Protein AF-A0A3C1HDP8-F1 (afdb_monomer_lite)

Secondary structure (DSSP, 8-state):
---TTHHHHHHHHHHHHHTSHHHHHHHHHHHH-S----TT--GGGHHHHHHHHHHH-TTS------SSHHHHHHHHHHHHHHH-PPP-----

Structure (mmCIF, N/CA/C/O backbone):
data_AF-A0A3C1HDP8-F1
#
_entry.id   AF-A0A3C1HDP8-F1
#
loop_
_atom_site.group_PDB
_atom_site.id
_atom_site.type_symbol
_atom_site.label_atom_id
_atom_site.label_alt_id
_atom_site.label_comp_id
_atom_site.label_asym_id
_atom_site.label_entity_id
_atom_site.label_seq_id
_atom_site.pdbx_PDB_ins_code
_atom_site.Cartn_x
_atom_site.Cartn_y
_atom_site.Cartn_z
_atom_site.occupancy
_atom_site.B_iso_or_equiv
_atom_site.auth_seq_id
_atom_site.auth_comp_id
_atom_site.auth_asym_id
_atom_site.auth_atom_id
_atom_site.pdbx_PDB_model_num
ATOM 1 N N . MET A 1 1 ? 12.950 19.554 -19.762 1.00 37.88 1 MET A N 1
ATOM 2 C CA . MET A 1 1 ? 13.711 18.311 -19.998 1.00 37.88 1 MET A CA 1
ATOM 3 C C . MET A 1 1 ? 13.337 17.370 -18.861 1.00 37.88 1 MET A C 1
ATOM 5 O O . MET A 1 1 ? 13.870 17.517 -17.774 1.00 37.88 1 MET A O 1
ATOM 9 N N . ALA A 1 2 ? 12.279 16.570 -19.037 1.00 41.97 2 ALA A N 1
ATOM 10 C CA . ALA A 1 2 ? 11.782 15.699 -17.973 1.00 41.97 2 ALA A CA 1
ATOM 11 C C . ALA A 1 2 ? 12.779 14.557 -17.765 1.00 41.97 2 ALA A C 1
ATOM 13 O O . ALA A 1 2 ? 13.162 13.885 -18.725 1.00 41.97 2 ALA A O 1
ATOM 14 N N . ASP A 1 3 ? 13.231 14.403 -16.527 1.00 42.31 3 ASP A N 1
ATOM 15 C CA . ASP A 1 3 ? 14.169 13.372 -16.123 1.00 42.31 3 ASP A CA 1
ATOM 16 C C . ASP A 1 3 ? 13.522 11.992 -16.311 1.00 42.31 3 ASP A C 1
ATOM 18 O O . ASP A 1 3 ? 12.607 11.603 -15.587 1.00 42.31 3 ASP A O 1
ATOM 22 N N . LYS A 1 4 ? 13.974 11.254 -17.330 1.00 50.03 4 LYS A N 1
ATOM 23 C CA . LYS A 1 4 ? 13.525 9.883 -17.629 1.00 50.03 4 LYS A CA 1
ATOM 24 C C . LYS A 1 4 ? 13.970 8.874 -16.553 1.00 50.03 4 LYS A C 1
ATOM 26 O O . LYS A 1 4 ? 13.641 7.696 -16.648 1.00 50.03 4 LYS A O 1
ATOM 31 N N . THR A 1 5 ? 14.708 9.319 -15.537 1.00 52.50 5 THR A N 1
ATOM 32 C CA . THR A 1 5 ? 15.316 8.477 -14.497 1.00 52.50 5 THR A CA 1
ATOM 33 C C . THR A 1 5 ? 14.335 8.113 -13.372 1.00 52.50 5 THR A C 1
ATOM 35 O O . THR A 1 5 ? 14.426 7.024 -12.799 1.00 52.50 5 THR A O 1
ATOM 38 N N . THR A 1 6 ? 13.338 8.958 -13.091 1.00 52.53 6 THR A N 1
ATOM 39 C CA . THR A 1 6 ? 12.383 8.775 -11.979 1.00 52.53 6 THR A CA 1
ATOM 40 C C . THR A 1 6 ? 11.512 7.507 -12.084 1.00 52.53 6 THR A C 1
ATOM 42 O O . THR A 1 6 ? 11.401 6.787 -11.087 1.00 52.53 6 THR A O 1
ATOM 45 N N . PRO A 1 7 ? 10.940 7.140 -13.254 1.00 57.59 7 PRO A N 1
ATOM 46 C CA . PRO A 1 7 ? 10.138 5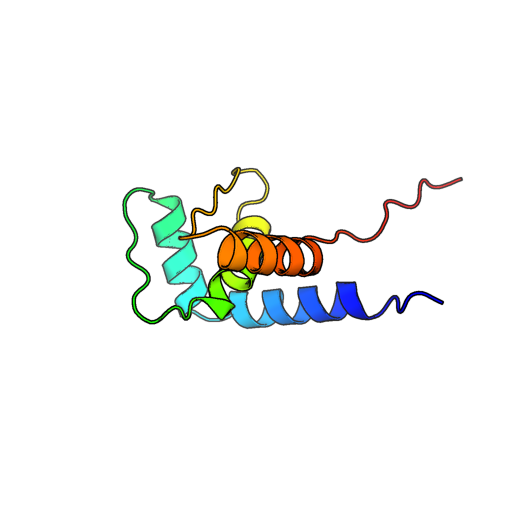.917 -13.383 1.00 57.59 7 PRO A CA 1
ATOM 47 C C . PRO A 1 7 ? 10.953 4.631 -13.166 1.00 57.59 7 PRO A C 1
ATOM 49 O O . PRO A 1 7 ? 10.442 3.655 -12.610 1.00 57.59 7 PRO A O 1
ATOM 52 N N . LEU A 1 8 ? 12.233 4.619 -13.569 1.00 56.88 8 LEU A N 1
ATOM 53 C CA . LEU A 1 8 ? 13.129 3.476 -13.355 1.00 56.88 8 LEU A CA 1
ATOM 54 C C . LEU A 1 8 ? 13.534 3.334 -11.882 1.00 56.88 8 LEU A C 1
ATOM 56 O O . LEU A 1 8 ? 13.550 2.217 -11.356 1.00 56.88 8 LEU A O 1
ATOM 60 N N . ALA A 1 9 ? 13.827 4.448 -11.206 1.00 60.62 9 ALA A N 1
ATOM 61 C CA . ALA A 1 9 ? 14.191 4.447 -9.791 1.00 60.62 9 ALA A CA 1
ATOM 62 C C . ALA A 1 9 ? 13.072 3.848 -8.917 1.00 60.62 9 ALA A C 1
ATOM 64 O O . ALA A 1 9 ? 13.344 2.968 -8.094 1.00 60.62 9 ALA A O 1
ATOM 65 N N . ASN A 1 10 ? 11.811 4.221 -9.166 1.00 65.44 10 ASN A N 1
ATOM 66 C CA . ASN A 1 10 ? 10.652 3.691 -8.436 1.00 65.44 10 ASN A CA 1
ATOM 67 C C . ASN A 1 10 ? 10.492 2.171 -8.626 1.00 65.44 10 ASN A C 1
ATOM 69 O O . ASN A 1 10 ? 10.291 1.439 -7.653 1.00 65.44 10 ASN A O 1
ATOM 73 N N . ARG A 1 11 ? 10.674 1.666 -9.856 1.00 66.31 11 ARG A N 1
ATOM 74 C CA . ARG A 1 11 ? 10.638 0.218 -10.143 1.00 66.31 11 ARG A CA 1
ATOM 75 C C . ARG A 1 11 ? 11.739 -0.549 -9.409 1.00 66.31 11 ARG A C 1
ATOM 77 O O . ARG A 1 11 ? 11.481 -1.639 -8.899 1.00 66.31 11 ARG A O 1
ATOM 84 N N . SER A 1 12 ? 12.943 0.021 -9.312 1.00 78.19 12 SER A N 1
ATOM 85 C CA . SER A 1 12 ? 14.055 -0.598 -8.575 1.00 78.19 12 SER A CA 1
ATOM 86 C C . SER A 1 12 ? 13.764 -0.735 -7.072 1.00 78.19 12 SER A C 1
ATOM 88 O O . SER A 1 12 ? 14.129 -1.738 -6.458 1.00 78.19 12 SER A O 1
ATOM 90 N N . LEU A 1 13 ? 13.045 0.229 -6.484 1.00 84.88 13 LEU A N 1
ATOM 91 C CA . LEU A 1 13 ? 12.612 0.188 -5.085 1.00 84.88 13 LEU A CA 1
ATOM 92 C C . LEU A 1 13 ? 11.543 -0.882 -4.855 1.00 84.88 13 LEU A C 1
ATOM 94 O O . LEU A 1 13 ? 11.681 -1.682 -3.930 1.00 84.88 13 LEU A O 1
ATOM 98 N N . PHE A 1 14 ? 10.529 -0.955 -5.722 1.00 88.81 14 PHE A N 1
ATOM 99 C CA . PHE A 1 14 ? 9.516 -2.012 -5.653 1.00 88.81 14 PHE A CA 1
ATOM 100 C C . PHE A 1 14 ? 10.129 -3.402 -5.782 1.00 88.81 14 PHE A C 1
ATOM 102 O O . PHE A 1 14 ? 9.802 -4.272 -4.981 1.00 88.81 14 PHE A O 1
ATOM 109 N N . ALA A 1 15 ? 11.056 -3.607 -6.720 1.00 85.62 15 ALA A N 1
ATOM 110 C CA . ALA A 1 15 ? 11.732 -4.892 -6.887 1.00 85.62 15 ALA A CA 1
ATOM 111 C C . ALA A 1 15 ? 12.502 -5.306 -5.622 1.00 85.62 15 ALA A C 1
ATOM 113 O O . ALA A 1 15 ? 12.401 -6.446 -5.174 1.00 85.62 15 ALA A O 1
ATOM 114 N N . ARG A 1 16 ? 13.226 -4.364 -5.003 1.00 88.50 16 ARG A N 1
ATOM 115 C CA . ARG A 1 16 ? 13.988 -4.626 -3.774 1.00 88.50 16 ARG A CA 1
ATOM 116 C C . ARG A 1 16 ? 13.094 -4.969 -2.589 1.00 88.50 16 ARG A C 1
ATOM 118 O O . ARG A 1 16 ? 13.417 -5.893 -1.850 1.00 88.50 16 ARG A O 1
ATOM 125 N N . VAL A 1 17 ? 11.998 -4.236 -2.396 1.00 89.38 17 VAL A N 1
ATOM 126 C CA . VAL A 1 17 ? 11.069 -4.506 -1.288 1.00 89.38 17 VAL A CA 1
ATOM 127 C C . VAL A 1 17 ? 10.276 -5.786 -1.539 1.00 89.38 17 VAL A C 1
ATOM 129 O O . VAL A 1 17 ? 10.081 -6.559 -0.607 1.00 89.38 17 VAL A O 1
ATOM 132 N N . SER A 1 18 ? 9.895 -6.060 -2.790 1.00 87.56 18 SER A N 1
ATOM 133 C CA . SER A 1 18 ? 9.163 -7.283 -3.140 1.00 87.56 18 SER A CA 1
ATOM 134 C C . SER A 1 18 ? 9.986 -8.551 -2.919 1.00 87.56 18 SER A C 1
ATOM 136 O O . SER A 1 18 ? 9.428 -9.597 -2.622 1.00 87.56 18 SER A O 1
ATOM 138 N N . ALA A 1 19 ? 11.315 -8.462 -3.005 1.00 88.88 19 ALA A N 1
ATOM 139 C CA . ALA A 1 19 ? 12.205 -9.583 -2.714 1.00 88.88 19 ALA A CA 1
ATOM 140 C C . ALA A 1 19 ? 12.310 -9.921 -1.211 1.00 88.88 19 ALA A C 1
ATOM 142 O O . ALA A 1 19 ? 12.905 -10.938 -0.852 1.00 88.88 19 ALA A O 1
ATOM 143 N N . ALA A 1 20 ? 11.782 -9.079 -0.315 1.00 91.19 20 ALA A N 1
ATOM 144 C CA . ALA A 1 20 ? 11.817 -9.351 1.115 1.00 91.19 20 ALA A CA 1
ATOM 145 C C . ALA A 1 20 ? 10.800 -10.451 1.487 1.00 91.19 20 ALA A C 1
ATOM 147 O O . ALA A 1 20 ? 9.633 -10.342 1.108 1.00 91.19 20 ALA A O 1
ATOM 148 N N . PRO A 1 21 ? 11.163 -11.448 2.320 1.00 90.69 21 PRO A N 1
ATOM 149 C CA . PRO A 1 21 ? 10.230 -12.500 2.743 1.00 90.69 21 PRO A CA 1
ATOM 150 C C . PRO A 1 21 ? 8.954 -11.971 3.412 1.00 90.69 21 PRO A C 1
ATOM 152 O O . PRO A 1 21 ? 7.881 -12.547 3.263 1.00 90.69 21 PRO A O 1
ATOM 155 N N . ALA A 1 22 ? 9.059 -10.842 4.121 1.00 89.31 22 ALA A N 1
ATOM 156 C CA . ALA A 1 22 ? 7.915 -10.181 4.742 1.00 89.31 22 ALA A CA 1
ATOM 157 C C . ALA A 1 22 ? 6.883 -9.689 3.711 1.00 89.31 22 ALA A C 1
ATOM 159 O O . ALA A 1 22 ? 5.689 -9.682 4.002 1.00 89.31 22 ALA A O 1
ATOM 160 N N . PHE A 1 23 ? 7.322 -9.302 2.508 1.00 90.75 23 PHE A N 1
ATOM 161 C CA . PHE A 1 23 ? 6.410 -8.895 1.446 1.00 90.75 23 PHE A CA 1
ATOM 162 C C . PHE A 1 23 ? 5.683 -10.089 0.827 1.00 90.75 23 PHE A C 1
ATOM 164 O O . PHE A 1 23 ? 4.486 -9.997 0.579 1.00 90.75 23 PHE A O 1
ATOM 171 N N . GLU A 1 24 ? 6.355 -11.223 0.632 1.00 91.06 24 GLU A N 1
ATOM 172 C CA . GLU A 1 24 ? 5.686 -12.436 0.142 1.00 91.06 24 GLU A CA 1
ATOM 173 C C . GLU A 1 24 ? 4.674 -12.986 1.157 1.00 91.06 24 GLU A C 1
ATOM 175 O O . GLU A 1 24 ? 3.577 -13.392 0.775 1.00 91.06 24 GLU A O 1
ATOM 180 N N . ALA A 1 25 ? 4.983 -12.921 2.459 1.00 92.00 25 ALA A N 1
ATOM 181 C CA . ALA A 1 25 ? 4.015 -13.244 3.508 1.00 92.00 25 ALA A CA 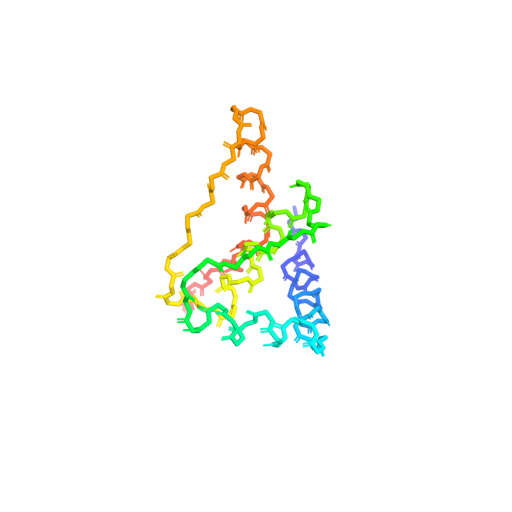1
ATOM 182 C C . ALA A 1 25 ? 2.780 -12.327 3.435 1.00 92.00 25 ALA A C 1
ATOM 184 O O . ALA A 1 25 ? 1.651 -12.815 3.383 1.00 92.00 25 ALA A O 1
ATOM 185 N N . LEU A 1 26 ? 2.998 -11.010 3.325 1.00 92.00 26 LEU A N 1
ATOM 186 C CA . LEU A 1 26 ? 1.930 -10.028 3.127 1.00 92.00 26 LEU A CA 1
ATOM 187 C C . LEU A 1 26 ? 1.103 -10.333 1.867 1.00 92.00 26 LEU A C 1
ATOM 189 O O . LEU A 1 26 ? -0.124 -10.323 1.922 1.00 92.00 26 LEU A O 1
ATOM 193 N N . ALA A 1 27 ? 1.751 -10.607 0.733 1.00 92.88 27 ALA A N 1
ATOM 194 C CA . ALA A 1 27 ? 1.077 -10.895 -0.529 1.00 92.88 27 ALA A CA 1
ATOM 195 C C . ALA A 1 27 ? 0.217 -12.163 -0.430 1.00 92.88 27 ALA A C 1
ATOM 197 O O . ALA A 1 27 ? -0.931 -12.150 -0.873 1.00 92.88 27 ALA A O 1
ATOM 198 N N . SER A 1 28 ? 0.733 -13.219 0.206 1.00 94.25 28 SER A N 1
ATOM 199 C CA . SER A 1 28 ? -0.025 -14.446 0.462 1.00 94.25 28 SER A CA 1
ATOM 200 C C . SER A 1 28 ? -1.270 -14.183 1.314 1.00 94.25 28 SER A C 1
ATOM 202 O O . SER A 1 28 ? -2.346 -14.704 1.019 1.00 94.25 28 SER A O 1
ATOM 204 N N . ASP A 1 29 ? -1.158 -13.351 2.349 1.00 94.25 29 ASP A N 1
ATOM 205 C CA . ASP A 1 29 ? -2.298 -13.009 3.204 1.00 94.25 29 ASP A CA 1
ATOM 206 C C . ASP A 1 29 ? -3.324 -12.125 2.479 1.00 94.25 29 ASP A C 1
ATOM 208 O O . ASP A 1 29 ? -4.529 -12.350 2.598 1.00 94.25 29 ASP A O 1
ATOM 212 N N . VAL A 1 30 ? -2.874 -11.189 1.639 1.00 94.06 30 VAL A N 1
ATOM 213 C CA . VAL A 1 30 ? -3.757 -10.395 0.766 1.00 94.06 30 VAL A CA 1
ATOM 214 C C . VAL A 1 30 ? -4.485 -11.276 -0.258 1.00 94.06 30 VAL A C 1
ATOM 216 O O . VAL A 1 30 ? -5.658 -11.035 -0.555 1.00 94.06 30 VAL A O 1
ATOM 219 N N . GLU A 1 31 ? -3.832 -12.310 -0.797 1.00 94.00 31 GLU A N 1
ATOM 220 C CA . GLU A 1 31 ? -4.456 -13.261 -1.726 1.00 94.00 31 GLU A CA 1
ATOM 221 C C . GLU A 1 31 ? -5.586 -14.061 -1.071 1.00 94.00 31 GLU A C 1
ATOM 223 O O . GLU A 1 31 ? -6.626 -14.244 -1.712 1.00 94.00 31 GLU A O 1
ATOM 228 N N . LYS A 1 32 ? -5.411 -14.472 0.195 1.00 94.75 32 LYS A N 1
ATOM 229 C CA . LYS A 1 32 ? -6.454 -15.139 1.001 1.00 94.75 32 LYS A CA 1
ATOM 230 C C . LYS A 1 32 ? -7.661 -14.228 1.252 1.00 94.75 32 LYS A C 1
ATOM 232 O O . LYS A 1 32 ? -8.777 -14.724 1.400 1.00 94.75 32 LYS A O 1
ATOM 237 N N . GLY A 1 33 ? -7.445 -12.913 1.261 1.00 92.31 33 GLY A N 1
ATOM 238 C CA . GLY A 1 33 ? -8.471 -11.910 1.526 1.00 92.31 33 GLY A CA 1
ATOM 239 C C . GLY A 1 33 ? -8.850 -11.818 3.007 1.00 92.31 33 GLY A C 1
ATOM 240 O O . GLY A 1 33 ? -8.246 -12.444 3.874 1.00 92.31 33 GLY A O 1
ATOM 241 N N . GLY A 1 34 ? -9.869 -11.012 3.304 1.00 93.38 34 GLY A N 1
ATOM 242 C CA . GLY A 1 34 ? -10.288 -10.721 4.677 1.00 93.38 34 GLY A CA 1
ATOM 243 C C . GLY A 1 34 ? -9.573 -9.510 5.280 1.00 93.38 34 GLY A C 1
ATOM 244 O O . GLY A 1 34 ? -9.127 -8.615 4.562 1.00 93.38 34 GLY A O 1
ATOM 245 N N . LEU A 1 35 ? -9.524 -9.455 6.614 1.00 94.62 35 LEU A N 1
ATOM 246 C CA . LEU A 1 35 ? -8.903 -8.358 7.355 1.00 94.62 35 LEU A CA 1
ATOM 247 C C . LEU A 1 35 ? -7.437 -8.684 7.647 1.00 94.62 35 LEU A C 1
ATOM 249 O O . LEU A 1 35 ? -7.152 -9.629 8.379 1.00 94.62 35 LEU A O 1
ATOM 253 N N . LEU A 1 36 ? -6.528 -7.854 7.137 1.00 93.06 36 LEU A N 1
ATOM 254 C CA . LEU A 1 36 ? -5.099 -7.942 7.415 1.00 93.06 36 LEU A CA 1
ATOM 255 C C . LEU A 1 36 ? -4.631 -6.673 8.138 1.00 93.06 36 LEU A C 1
ATOM 257 O O . LEU A 1 36 ? -4.486 -5.624 7.506 1.00 93.06 36 LEU A O 1
ATOM 261 N N . PRO A 1 37 ? -4.427 -6.726 9.465 1.00 91.06 37 PRO A N 1
ATOM 262 C CA . PRO A 1 37 ? -3.864 -5.609 10.203 1.00 91.06 37 PRO A CA 1
ATOM 263 C C . PRO A 1 37 ? -2.413 -5.360 9.783 1.00 91.06 37 PRO A C 1
ATOM 265 O O . PRO A 1 37 ? -1.606 -6.285 9.748 1.00 91.06 37 PRO A O 1
ATOM 268 N N . CYS A 1 38 ? -2.063 -4.096 9.553 1.00 88.50 38 CYS A N 1
ATOM 269 C CA . CYS A 1 38 ? -0.700 -3.671 9.230 1.00 88.50 38 CYS A CA 1
ATOM 270 C C . CYS A 1 38 ? -0.136 -2.759 10.337 1.00 88.50 38 CYS A C 1
ATOM 272 O O . CYS A 1 38 ? 0.083 -1.566 10.099 1.00 88.50 38 CYS A O 1
ATOM 274 N N . PRO A 1 39 ? 0.058 -3.265 11.573 1.00 87.69 39 PRO A N 1
ATOM 275 C CA . PRO A 1 39 ? 0.611 -2.459 12.653 1.00 87.69 39 PRO A CA 1
ATOM 276 C C . PRO A 1 39 ? 2.034 -2.009 12.301 1.00 87.69 39 PRO A C 1
ATOM 278 O O . PRO A 1 39 ? 2.829 -2.774 11.762 1.00 87.69 39 PRO A O 1
ATOM 281 N N . GLY A 1 40 ? 2.357 -0.752 12.604 1.00 86.44 40 GLY A N 1
ATOM 282 C CA . GLY A 1 40 ? 3.686 -0.188 12.350 1.00 86.44 40 GLY A CA 1
ATOM 283 C C . GLY A 1 40 ? 3.899 0.382 10.944 1.00 86.44 40 GLY A C 1
ATOM 284 O O . GLY A 1 40 ? 4.955 0.960 10.693 1.00 86.44 40 GLY A O 1
ATOM 285 N N . VAL A 1 41 ? 2.913 0.303 10.042 1.00 88.50 41 VAL A N 1
ATOM 286 C CA . VAL A 1 41 ? 2.959 1.073 8.790 1.00 88.50 41 VAL A CA 1
ATOM 287 C C . VAL A 1 41 ? 2.710 2.544 9.113 1.00 88.50 41 VAL A C 1
ATOM 289 O O . VAL A 1 41 ? 1.619 2.931 9.526 1.00 88.50 41 VAL A O 1
ATOM 292 N N . ALA A 1 42 ? 3.738 3.373 8.936 1.00 90.25 42 ALA A N 1
ATOM 293 C CA . ALA A 1 42 ? 3.614 4.816 9.093 1.00 90.25 42 ALA A CA 1
ATOM 294 C C . ALA A 1 42 ? 2.648 5.396 8.048 1.00 90.25 42 ALA A C 1
ATOM 296 O O . ALA A 1 42 ? 2.639 4.956 6.898 1.00 90.25 42 ALA A O 1
ATOM 297 N N . THR A 1 43 ? 1.901 6.446 8.402 1.00 86.88 43 THR A N 1
ATOM 298 C CA . THR A 1 43 ? 0.952 7.106 7.485 1.00 86.88 43 THR A CA 1
ATOM 299 C C . THR A 1 43 ? 1.617 7.556 6.180 1.00 86.88 43 THR A C 1
ATOM 301 O O . THR A 1 43 ? 1.049 7.388 5.107 1.00 86.88 43 THR A O 1
ATOM 304 N N . ALA A 1 44 ? 2.859 8.045 6.251 1.00 89.44 44 ALA A N 1
ATOM 305 C CA . ALA A 1 44 ? 3.635 8.450 5.077 1.00 89.44 44 ALA A CA 1
ATOM 306 C C . ALA A 1 44 ? 4.033 7.276 4.154 1.00 89.44 44 ALA A C 1
ATOM 308 O O . ALA A 1 44 ? 4.377 7.491 2.999 1.00 89.44 44 ALA A O 1
ATOM 309 N N . ALA A 1 45 ? 3.987 6.029 4.639 1.00 91.50 45 ALA A N 1
ATOM 310 C CA . ALA A 1 45 ? 4.315 4.832 3.860 1.00 91.50 45 ALA A CA 1
ATOM 311 C C . ALA A 1 45 ? 3.096 4.217 3.145 1.00 91.50 45 ALA A C 1
ATOM 313 O O . ALA A 1 45 ? 3.267 3.348 2.289 1.00 91.50 45 ALA A O 1
ATOM 314 N N . LEU A 1 46 ? 1.874 4.669 3.455 1.00 92.75 46 LEU A N 1
ATOM 315 C CA . LEU A 1 46 ? 0.639 4.198 2.818 1.00 92.75 46 LEU A CA 1
ATOM 316 C C . LEU A 1 46 ? 0.657 4.265 1.279 1.00 92.75 46 LEU A C 1
ATOM 318 O O . LEU A 1 46 ? 0.331 3.249 0.662 1.00 92.75 46 LEU A O 1
ATOM 322 N N . PRO A 1 47 ? 1.041 5.383 0.624 1.00 93.94 47 PRO A N 1
ATOM 323 C CA . PRO A 1 47 ? 1.025 5.452 -0.838 1.00 93.94 47 PRO A CA 1
ATOM 324 C C . PRO A 1 47 ? 2.049 4.504 -1.473 1.00 93.94 47 PRO A C 1
ATOM 326 O O . PRO A 1 47 ? 1.760 3.887 -2.497 1.00 93.94 47 PRO A O 1
ATOM 329 N N . PHE A 1 48 ? 3.209 4.318 -0.837 1.00 92.69 48 PHE A N 1
ATOM 330 C CA . PHE A 1 48 ? 4.202 3.339 -1.277 1.00 92.69 48 PHE A CA 1
ATOM 331 C C . PHE A 1 48 ? 3.654 1.908 -1.183 1.00 92.69 48 PHE A C 1
ATOM 333 O O . PHE A 1 48 ? 3.731 1.157 -2.154 1.00 92.69 48 PHE A O 1
ATOM 340 N N . LEU A 1 49 ? 3.050 1.540 -0.046 1.00 92.94 49 LEU A N 1
ATOM 341 C CA . LEU A 1 49 ? 2.441 0.221 0.150 1.00 92.94 49 LEU A CA 1
ATOM 342 C C . LEU A 1 49 ? 1.316 -0.041 -0.862 1.00 92.94 49 LEU A C 1
ATOM 344 O O . LEU A 1 49 ? 1.260 -1.114 -1.459 1.00 92.94 49 LEU A O 1
ATOM 348 N N . ALA A 1 50 ? 0.447 0.943 -1.092 1.00 94.06 50 ALA A N 1
ATOM 349 C CA . ALA A 1 50 ? -0.621 0.845 -2.080 1.00 94.06 50 ALA A CA 1
ATOM 350 C C . ALA A 1 50 ? -0.073 0.687 -3.510 1.00 94.06 50 ALA A C 1
ATOM 352 O O . ALA A 1 50 ? -0.562 -0.159 -4.258 1.00 94.06 50 ALA A O 1
ATOM 353 N N . GLY A 1 51 ? 0.980 1.428 -3.874 1.00 92.94 51 GLY A N 1
ATOM 354 C CA . GLY A 1 51 ? 1.675 1.252 -5.151 1.00 92.94 51 GLY A CA 1
ATOM 355 C C . GLY A 1 51 ? 2.291 -0.143 -5.309 1.00 92.94 51 GLY A C 1
ATOM 356 O O . GLY A 1 51 ? 2.171 -0.757 -6.370 1.00 92.94 51 GLY A O 1
ATOM 357 N N . LEU A 1 52 ? 2.880 -0.681 -4.240 1.00 92.06 52 LEU A N 1
ATOM 358 C CA . LEU A 1 52 ? 3.482 -2.014 -4.219 1.00 92.06 52 LEU A CA 1
ATOM 359 C C . LEU A 1 52 ? 2.428 -3.126 -4.376 1.00 92.06 52 LEU A C 1
ATOM 361 O O . LEU A 1 52 ? 2.602 -4.043 -5.181 1.00 92.06 52 LEU A O 1
ATOM 365 N N . LEU A 1 53 ? 1.298 -3.014 -3.670 1.00 93.00 53 LEU A N 1
ATOM 366 C CA . LEU A 1 53 ? 0.160 -3.928 -3.816 1.00 93.00 53 LEU A CA 1
ATOM 367 C C . LEU A 1 53 ? -0.454 -3.844 -5.217 1.00 93.00 53 LEU A C 1
ATOM 369 O O . LEU A 1 53 ? -0.777 -4.879 -5.799 1.00 93.00 53 LEU A O 1
ATOM 373 N N . HIS A 1 54 ? -0.567 -2.642 -5.791 1.00 92.38 54 HIS A N 1
ATOM 374 C CA . HIS A 1 54 ? -1.045 -2.474 -7.164 1.00 92.38 54 HIS A CA 1
ATOM 375 C C . HIS A 1 54 ? -0.115 -3.164 -8.168 1.00 92.38 54 HIS A C 1
ATOM 377 O O . HIS A 1 54 ? -0.584 -3.849 -9.074 1.00 92.38 54 HIS A O 1
ATOM 383 N N . ALA A 1 55 ? 1.203 -3.026 -7.993 1.00 89.94 55 ALA A N 1
ATOM 384 C CA . ALA A 1 55 ? 2.185 -3.678 -8.852 1.00 89.94 55 ALA A CA 1
ATOM 385 C C . ALA A 1 55 ? 2.109 -5.213 -8.761 1.00 89.94 55 ALA A C 1
ATOM 387 O O . ALA A 1 55 ? 2.208 -5.888 -9.787 1.00 89.94 55 ALA A O 1
ATOM 388 N N . ARG A 1 56 ? 1.895 -5.769 -7.558 1.00 91.31 56 ARG A N 1
ATOM 389 C CA . ARG A 1 56 ? 1.767 -7.222 -7.340 1.00 91.31 56 ARG A CA 1
ATOM 390 C C . ARG A 1 56 ? 0.424 -7.790 -7.812 1.00 91.31 56 ARG A C 1
ATOM 392 O O . ARG A 1 56 ? 0.380 -8.944 -8.243 1.00 91.31 56 ARG A O 1
ATOM 399 N N . PHE A 1 57 ? -0.646 -6.995 -7.755 1.00 92.19 57 PHE A N 1
ATOM 400 C CA . PHE A 1 57 ? -2.014 -7.382 -8.116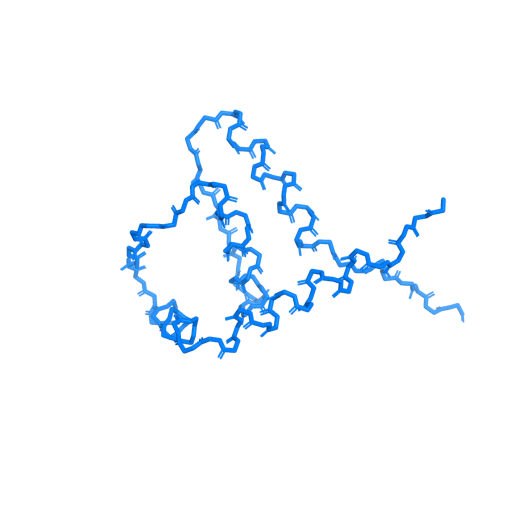 1.00 92.19 57 PHE A CA 1
ATOM 401 C C . PHE A 1 57 ? -2.637 -6.407 -9.133 1.00 92.19 57 PHE A C 1
ATOM 403 O O . PHE A 1 57 ? -3.649 -5.769 -8.835 1.00 92.19 57 PHE A O 1
ATOM 410 N N . PRO A 1 58 ? -2.102 -6.308 -10.366 1.00 89.56 58 PRO A N 1
ATOM 411 C CA . PRO A 1 58 ? -2.481 -5.258 -11.321 1.00 89.56 58 PRO A CA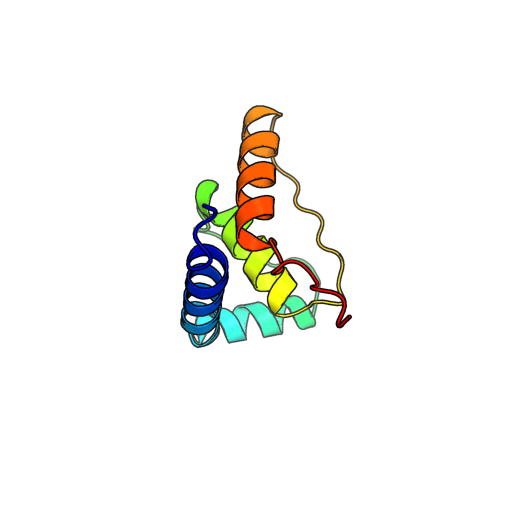 1
ATOM 412 C C . PRO A 1 58 ? -3.956 -5.293 -11.748 1.00 89.56 58 PRO A C 1
ATOM 414 O O . PRO A 1 58 ? -4.501 -4.273 -12.159 1.00 89.56 58 PRO A O 1
ATOM 417 N N . ASN A 1 59 ? -4.613 -6.450 -11.625 1.00 91.00 59 ASN A N 1
ATOM 418 C CA . ASN A 1 59 ? -6.018 -6.653 -11.993 1.00 91.00 59 ASN A CA 1
ATOM 419 C C . ASN A 1 59 ? -6.985 -6.516 -10.805 1.00 91.00 59 ASN A C 1
ATOM 421 O O . ASN A 1 59 ? -8.170 -6.816 -10.946 1.00 91.00 59 ASN A O 1
ATOM 425 N N . ARG A 1 60 ? -6.500 -6.111 -9.625 1.00 91.25 60 ARG A N 1
ATOM 426 C CA . ARG A 1 60 ? -7.332 -5.882 -8.439 1.00 91.25 60 ARG A CA 1
ATOM 427 C C . ARG A 1 60 ? -7.383 -4.377 -8.150 1.00 91.25 60 ARG A C 1
ATOM 429 O O . ARG A 1 60 ? -6.358 -3.809 -7.772 1.00 91.25 60 ARG A O 1
ATOM 436 N N . PRO A 1 61 ? -8.540 -3.712 -8.331 1.00 91.25 61 PRO A N 1
ATOM 437 C CA . PRO A 1 61 ? -8.701 -2.319 -7.930 1.00 91.25 61 PRO A CA 1
ATOM 438 C C . PRO A 1 61 ? -8.414 -2.147 -6.436 1.00 91.25 61 PRO A C 1
ATOM 440 O O . PRO A 1 61 ? -8.856 -2.956 -5.621 1.00 91.25 61 PRO A O 1
ATOM 443 N N . LEU A 1 62 ? -7.691 -1.086 -6.082 1.00 92.69 62 LEU A N 1
ATOM 444 C CA . LEU A 1 62 ? -7.376 -0.743 -4.697 1.00 92.69 62 LEU A CA 1
ATOM 445 C C . LEU A 1 62 ? -8.089 0.552 -4.317 1.00 92.69 62 LEU A C 1
ATOM 447 O O . LEU A 1 62 ? -7.995 1.549 -5.030 1.00 92.69 62 LEU A O 1
ATOM 451 N N . LEU A 1 63 ? -8.768 0.533 -3.171 1.00 94.44 63 LEU A N 1
ATOM 452 C CA . LEU A 1 63 ? -9.331 1.718 -2.535 1.00 94.44 63 LEU A CA 1
ATOM 453 C C . LEU A 1 63 ? -8.503 2.041 -1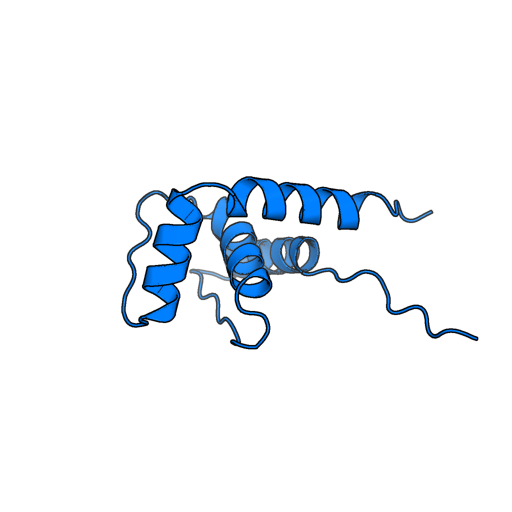.291 1.00 94.44 63 LEU A C 1
ATOM 455 O O . LEU A 1 63 ? -8.409 1.223 -0.379 1.00 94.44 63 LEU A O 1
ATOM 459 N N . VAL A 1 64 ? -7.919 3.237 -1.253 1.00 94.19 64 VAL A N 1
ATOM 460 C CA . VAL A 1 64 ? -7.182 3.746 -0.091 1.00 94.19 64 VAL A CA 1
ATOM 461 C C . VAL A 1 64 ? -8.062 4.769 0.618 1.00 94.19 64 VAL A C 1
ATOM 463 O O . VAL A 1 64 ? -8.436 5.779 0.026 1.00 94.19 64 VAL A O 1
ATOM 466 N N . VAL A 1 65 ? -8.397 4.502 1.879 1.00 94.50 65 VAL A N 1
ATOM 467 C CA . VAL A 1 65 ? -9.198 5.395 2.725 1.00 94.50 65 VAL A CA 1
ATOM 468 C C . VAL A 1 65 ? -8.290 5.980 3.797 1.00 94.50 65 VAL A C 1
ATOM 470 O O . VAL A 1 65 ? -7.609 5.241 4.503 1.00 94.50 65 VAL A O 1
ATOM 473 N N . VAL A 1 66 ? -8.275 7.306 3.908 1.00 95.06 66 VAL A N 1
ATOM 474 C CA . VAL A 1 66 ? -7.480 8.041 4.896 1.00 95.06 66 VAL A CA 1
ATOM 475 C C . VAL A 1 66 ? -8.320 9.117 5.565 1.00 95.06 66 VAL A C 1
ATOM 477 O O . VAL A 1 66 ? -9.309 9.588 5.004 1.00 95.06 66 VAL A O 1
ATOM 480 N N . GLU A 1 67 ? -7.930 9.496 6.779 1.00 94.69 67 GLU A N 1
ATOM 481 C CA . GLU A 1 67 ? -8.651 10.488 7.567 1.00 94.69 67 GLU A CA 1
ATOM 482 C C . GLU A 1 67 ? -8.260 11.916 7.160 1.00 94.69 67 GLU A C 1
ATOM 484 O O . GLU A 1 67 ? -7.120 12.348 7.328 1.00 94.69 67 GLU A O 1
ATOM 489 N N . GLY A 1 68 ? -9.235 12.672 6.655 1.00 95.81 68 GLY A N 1
ATOM 490 C CA . GLY A 1 68 ? -9.099 14.103 6.397 1.00 95.81 68 GLY A CA 1
ATOM 491 C C . GLY A 1 68 ? -8.497 14.467 5.036 1.00 95.81 68 GLY A C 1
ATOM 492 O O . GLY A 1 68 ? -7.675 13.758 4.453 1.00 95.81 68 GLY A O 1
ATOM 493 N N . LEU A 1 69 ? -8.899 15.644 4.547 1.00 96.69 69 LEU A N 1
ATOM 494 C CA . LEU A 1 69 ? -8.573 16.128 3.203 1.00 96.69 69 LEU A CA 1
ATOM 495 C C . LEU A 1 69 ? -7.063 16.265 2.970 1.00 96.69 69 LEU A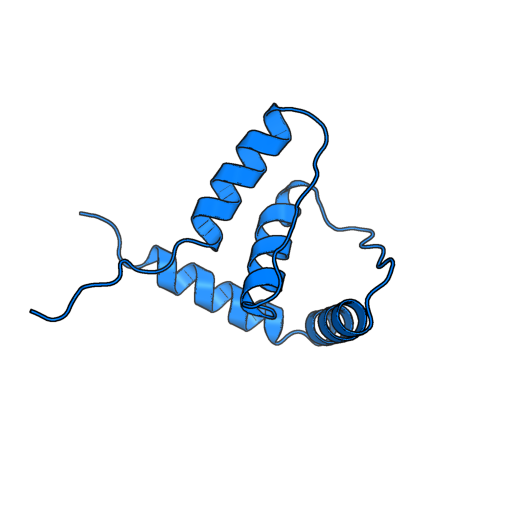 C 1
ATOM 497 O O . LEU A 1 69 ? -6.548 15.820 1.953 1.00 96.69 69 LEU A O 1
ATOM 501 N N . LYS A 1 70 ? -6.329 16.813 3.944 1.00 95.25 70 LYS A N 1
ATOM 502 C CA . LYS A 1 70 ? -4.883 17.039 3.810 1.00 95.25 70 LYS A CA 1
ATOM 503 C C . LYS A 1 70 ? -4.099 15.737 3.607 1.00 95.25 70 LYS A C 1
ATOM 505 O O . LYS A 1 70 ? -3.164 15.698 2.812 1.00 95.25 70 LYS A O 1
ATOM 510 N N . ILE A 1 71 ? -4.465 14.673 4.329 1.00 94.69 71 ILE A N 1
ATOM 511 C CA . ILE A 1 71 ? -3.810 13.366 4.178 1.00 94.69 71 ILE A CA 1
ATOM 512 C C . ILE A 1 71 ? -4.209 12.751 2.837 1.00 94.69 71 ILE A C 1
ATOM 514 O O . ILE A 1 71 ? -3.350 12.224 2.136 1.00 94.69 71 ILE A O 1
ATOM 518 N N . GLN A 1 72 ? -5.480 12.875 2.446 1.00 95.94 72 GLN A N 1
ATOM 519 C CA . GLN A 1 72 ? -5.960 12.410 1.147 1.00 95.94 72 GLN A CA 1
ATOM 520 C C . GLN A 1 72 ? -5.195 13.047 -0.020 1.00 95.94 72 GLN A C 1
ATOM 522 O O . GLN A 1 72 ? -4.753 12.328 -0.914 1.00 95.94 72 GLN A O 1
ATOM 527 N N . GLU A 1 73 ? -5.000 14.365 -0.007 1.00 95.75 73 GLU A N 1
ATOM 528 C CA . GLU A 1 73 ? -4.256 15.084 -1.048 1.00 95.75 73 GLU A CA 1
ATOM 529 C C . GLU A 1 73 ? -2.793 14.630 -1.120 1.00 95.75 73 GLU A C 1
ATOM 531 O O . GLU A 1 73 ? -2.296 14.335 -2.207 1.00 95.75 73 GLU A O 1
ATOM 536 N N . SER A 1 74 ? -2.128 14.500 0.033 1.00 94.69 74 SER A N 1
ATOM 537 C CA . SER A 1 74 ? -0.744 14.015 0.107 1.00 94.69 74 SER A CA 1
ATOM 538 C C . SER A 1 74 ? -0.614 12.590 -0.438 1.00 94.69 74 SER A C 1
ATOM 540 O O . SER A 1 74 ? 0.244 12.323 -1.276 1.00 94.69 74 SER A O 1
ATOM 542 N N . VAL A 1 75 ? -1.490 11.676 -0.008 1.00 94.94 75 VAL A N 1
ATOM 543 C CA . VAL A 1 75 ? -1.490 10.281 -0.475 1.00 94.94 75 VAL A CA 1
ATOM 544 C C . VAL A 1 75 ? -1.780 10.206 -1.971 1.00 94.94 75 VAL A C 1
ATOM 546 O O . VAL A 1 75 ? -1.163 9.404 -2.671 1.00 94.94 75 VAL A O 1
ATOM 549 N N . HIS A 1 76 ? -2.684 11.042 -2.483 1.00 93.88 76 HIS A N 1
ATOM 550 C CA . HIS A 1 76 ? -2.994 11.094 -3.907 1.00 93.88 76 HIS A CA 1
ATOM 551 C C . HIS A 1 76 ? -1.780 11.518 -4.747 1.00 93.88 76 HIS A C 1
ATOM 553 O O . HIS A 1 76 ? -1.468 10.850 -5.732 1.00 93.88 76 HIS A O 1
ATOM 559 N N . GLN A 1 77 ? -1.074 12.580 -4.350 1.00 92.62 77 GLN A N 1
ATOM 560 C CA . GLN A 1 77 ? 0.127 13.055 -5.051 1.00 92.62 77 GLN A CA 1
ATOM 561 C C . GLN A 1 77 ? 1.258 12.016 -5.038 1.00 92.62 77 GLN A C 1
ATOM 563 O O . GLN A 1 77 ? 1.885 11.750 -6.069 1.00 92.62 77 GLN A O 1
ATOM 568 N N . ASP A 1 78 ? 1.484 11.362 -3.899 1.00 93.31 78 ASP A N 1
ATOM 569 C CA . ASP A 1 78 ? 2.490 10.304 -3.807 1.00 93.31 78 ASP A CA 1
ATOM 570 C C . ASP A 1 78 ? 2.110 9.104 -4.684 1.00 93.31 78 ASP A C 1
ATOM 572 O O . ASP A 1 78 ? 2.948 8.572 -5.412 1.00 93.31 78 ASP A O 1
ATOM 576 N N . LEU A 1 79 ? 0.836 8.696 -4.686 1.00 92.25 79 LEU A N 1
ATOM 577 C CA . LEU A 1 79 ? 0.352 7.629 -5.565 1.00 92.25 79 LEU A CA 1
ATOM 578 C C . LEU A 1 79 ? 0.547 7.963 -7.042 1.00 92.25 79 LEU A C 1
ATOM 580 O O . LEU A 1 79 ? 0.940 7.081 -7.800 1.00 92.25 79 LEU A O 1
ATOM 584 N N . GLN A 1 80 ? 0.332 9.213 -7.458 1.00 90.06 80 GLN A N 1
ATOM 585 C CA . GLN A 1 80 ? 0.632 9.635 -8.829 1.00 90.06 80 GLN A CA 1
ATOM 586 C C . GLN A 1 80 ? 2.111 9.418 -9.171 1.00 90.06 80 GLN A C 1
ATOM 588 O O . GLN A 1 80 ? 2.417 8.984 -10.278 1.00 90.06 80 GLN A O 1
ATOM 593 N N . THR A 1 81 ? 3.018 9.638 -8.217 1.00 88.50 81 THR A N 1
ATOM 594 C CA . THR A 1 81 ? 4.457 9.388 -8.394 1.00 88.50 81 THR A CA 1
ATOM 595 C C . THR A 1 81 ? 4.773 7.895 -8.510 1.00 88.50 81 THR A C 1
ATOM 597 O O . THR A 1 81 ? 5.518 7.481 -9.402 1.00 88.50 81 THR A O 1
ATOM 600 N N . TRP A 1 82 ? 4.202 7.064 -7.635 1.00 87.94 82 TRP A N 1
ATOM 601 C CA . TRP A 1 82 ? 4.468 5.620 -7.613 1.00 87.94 82 TRP A CA 1
ATOM 602 C C . TRP A 1 82 ? 3.812 4.860 -8.772 1.00 87.94 82 TRP A C 1
ATOM 604 O O . TRP A 1 82 ? 4.377 3.886 -9.268 1.00 87.94 82 TRP A O 1
ATOM 614 N N . LEU A 1 83 ? 2.626 5.298 -9.200 1.00 85.56 83 LEU A N 1
ATOM 615 C CA . LEU A 1 83 ? 1.826 4.657 -10.247 1.00 85.56 83 LEU A CA 1
ATOM 616 C C . LEU A 1 83 ? 2.080 5.228 -11.642 1.00 85.56 83 LEU A C 1
ATOM 618 O O . LEU A 1 83 ? 1.554 4.674 -12.611 1.00 85.56 83 LEU A O 1
ATOM 622 N N . ALA A 1 84 ? 2.861 6.307 -11.763 1.00 80.00 84 ALA A N 1
ATOM 623 C CA . ALA A 1 84 ? 3.246 6.872 -13.049 1.00 80.00 84 ALA A CA 1
ATOM 624 C C . ALA A 1 84 ? 3.862 5.780 -13.936 1.00 80.00 84 ALA A C 1
ATOM 626 O O . ALA A 1 84 ? 5.003 5.348 -13.755 1.00 80.00 84 ALA A O 1
ATOM 627 N N . ARG A 1 85 ? 3.083 5.314 -14.915 1.00 60.38 85 ARG A N 1
ATOM 628 C CA . ARG A 1 85 ? 3.592 4.496 -16.009 1.00 60.38 85 ARG A CA 1
ATOM 629 C C . ARG A 1 85 ? 4.321 5.420 -16.973 1.00 60.38 85 ARG A C 1
ATOM 631 O O . ARG A 1 85 ? 3.887 6.542 -17.216 1.00 60.38 85 ARG A O 1
ATOM 638 N N . GLU A 1 86 ? 5.436 4.935 -17.506 1.00 52.00 86 GLU A N 1
ATOM 639 C CA . GLU A 1 86 ? 6.128 5.588 -18.614 1.00 52.00 86 GLU A CA 1
ATOM 640 C C . GLU A 1 86 ? 5.104 5.898 -19.719 1.00 52.00 86 GLU A C 1
ATOM 642 O O . GLU A 1 86 ? 4.226 5.058 -19.961 1.00 52.00 86 GLU A O 1
ATOM 647 N N . PRO A 1 87 ? 5.134 7.098 -20.330 1.00 46.41 87 PRO A N 1
ATOM 648 C CA . PRO A 1 87 ? 4.187 7.438 -21.379 1.00 46.41 87 PRO A CA 1
ATOM 649 C C . PRO A 1 87 ? 4.216 6.344 -22.444 1.00 46.41 87 PRO A C 1
ATOM 651 O O . PRO A 1 87 ? 5.282 5.940 -22.906 1.00 46.41 87 PRO A O 1
ATOM 654 N N . ILE A 1 88 ? 3.032 5.847 -22.806 1.00 43.91 88 ILE A N 1
ATOM 655 C CA . ILE A 1 88 ? 2.873 4.951 -23.947 1.00 43.91 88 ILE A CA 1
ATOM 656 C C . ILE A 1 88 ? 3.292 5.781 -25.157 1.00 43.91 88 ILE A C 1
ATOM 658 O O . ILE A 1 88 ? 2.534 6.643 -25.592 1.00 43.91 88 ILE A O 1
ATOM 662 N N . THR A 1 89 ? 4.514 5.590 -25.650 1.00 41.62 89 THR A N 1
ATOM 663 C CA . THR A 1 89 ? 4.914 6.133 -26.949 1.00 41.62 89 THR A CA 1
ATOM 664 C C . THR A 1 89 ? 4.200 5.269 -27.983 1.00 41.62 89 THR A C 1
ATOM 666 O O . THR A 1 89 ? 4.509 4.078 -28.050 1.00 41.62 89 THR A O 1
ATOM 669 N N . PRO A 1 90 ? 3.218 5.783 -28.741 1.00 45.00 90 PRO A N 1
ATOM 670 C CA . PRO A 1 90 ? 2.697 5.036 -29.873 1.00 45.00 90 PRO A CA 1
ATOM 671 C C . PRO A 1 90 ? 3.848 4.933 -30.879 1.00 45.00 90 PRO A C 1
ATOM 673 O O . PRO A 1 90 ? 4.431 5.962 -31.228 1.00 45.00 90 PRO A O 1
ATOM 676 N N . GLU A 1 91 ? 4.228 3.718 -31.282 1.00 47.38 91 GLU A N 1
ATOM 677 C CA . GLU A 1 91 ? 5.102 3.539 -32.445 1.00 47.38 91 GLU A CA 1
ATOM 678 C C . GLU A 1 91 ? 4.465 4.261 -33.639 1.00 47.38 91 GLU A C 1
ATOM 680 O O . GLU A 1 91 ? 3.274 4.088 -33.911 1.00 47.38 91 GLU A O 1
ATOM 685 N N . ALA A 1 92 ? 5.259 5.125 -34.270 1.00 46.38 92 ALA A N 1
ATOM 686 C CA . ALA A 1 92 ? 4.938 5.803 -35.519 1.00 46.38 92 ALA A CA 1
ATOM 687 C C . ALA A 1 92 ? 5.294 4.912 -36.710 1.00 46.38 92 ALA A C 1
ATOM 689 O O . ALA A 1 92 ? 6.329 4.212 -36.618 1.00 46.38 92 ALA A O 1
#

pLDDT: mean 83.05, std 17.09, range [37.88, 96.69]

Radius of gyration: 14.74 Å; chains: 1; bounding box: 26×34×48 Å

Sequence (92 aa):
MADKTTPLANRSLFARVSAAPAFEALASDVEKGGLLPCPGVATAALPFLAGLLHARFPNRPLLVVVEGLKIQESVHQDLQTWLAREPITPEA

Foldseek 3Di:
DDPPVLLVVLVVVLVVVCPDPVNVVVLVVVVVDDDDDDPPQDLLCVLVVVLSNCVVVVPDDDDDDDPDDVSVVSSVVSNCSSVDDDPPDPDD